Protein AF-A0A8T4XC28-F1 (afdb_monomer)

Foldseek 3Di:
DDFDKDKDKDAAQAWDKDKAFQKDWPDKPDDFPDWDDDPTTIIGTHGGGIIITIITHDDDPDPDPPPDPDCVVVVVVVVVVVVVVVVVVVVVVVVVVVVVLVPDDPVLNVLLVVCVVVVFKDWLVVVCVVCVVADPVRSVVSLVVCVVVVQWDWDDDPPTIMIGGD

Structure (mmCIF, N/CA/C/O backbone):
data_AF-A0A8T4XC28-F1
#
_entry.id   AF-A0A8T4XC28-F1
#
loop_
_atom_site.group_PDB
_atom_site.id
_atom_site.type_symbol
_atom_site.label_atom_id
_atom_site.label_alt_id
_atom_site.label_comp_id
_atom_site.label_asym_id
_atom_site.label_entity_id
_atom_site.label_seq_id
_atom_site.pdbx_PDB_ins_code
_atom_site.Cartn_x
_atom_site.Cartn_y
_atom_site.Cartn_z
_atom_site.occupancy
_atom_site.B_iso_or_equiv
_atom_site.auth_seq_id
_atom_site.auth_comp_id
_atom_site.auth_asym_id
_atom_site.auth_atom_id
_atom_site.pdbx_PDB_model_num
ATOM 1 N N . MET A 1 1 ? 14.920 -6.655 -35.590 1.00 46.44 1 MET A N 1
ATOM 2 C CA . MET A 1 1 ? 15.403 -5.465 -36.316 1.00 46.44 1 MET A CA 1
ATOM 3 C C . MET A 1 1 ? 15.314 -5.832 -37.778 1.00 46.44 1 MET A C 1
ATOM 5 O O . MET A 1 1 ? 15.991 -6.765 -38.184 1.00 46.44 1 MET A O 1
ATOM 9 N N . GLU A 1 2 ? 14.379 -5.238 -38.510 1.00 46.69 2 GLU A N 1
ATOM 10 C CA . GLU A 1 2 ? 14.258 -5.464 -39.950 1.00 46.69 2 GLU A CA 1
ATOM 11 C C . GLU A 1 2 ? 15.352 -4.634 -40.624 1.00 46.69 2 GLU A C 1
ATOM 13 O O . GLU A 1 2 ? 15.323 -3.405 -40.579 1.00 46.69 2 GLU A O 1
ATOM 18 N N . TYR A 1 3 ? 16.376 -5.295 -41.157 1.00 59.19 3 TYR A N 1
ATOM 19 C CA . TYR A 1 3 ? 17.360 -4.633 -42.005 1.00 59.19 3 TYR A CA 1
ATOM 20 C C . TYR A 1 3 ? 16.671 -4.352 -43.341 1.00 59.19 3 TYR A C 1
ATOM 22 O O . TYR A 1 3 ? 16.280 -5.286 -44.039 1.00 59.19 3 TYR A O 1
ATOM 30 N N . GLY A 1 4 ? 16.466 -3.078 -43.678 1.00 75.88 4 GLY A N 1
ATOM 31 C CA . GLY A 1 4 ? 15.948 -2.707 -44.991 1.00 75.88 4 GLY A CA 1
ATOM 32 C C . GLY A 1 4 ? 16.978 -3.073 -46.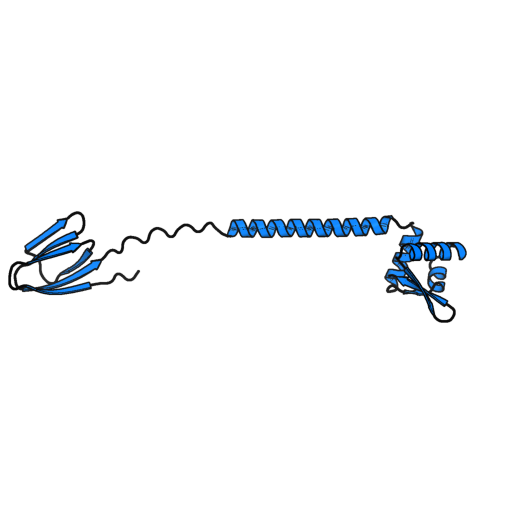057 1.00 75.88 4 GLY A C 1
ATOM 33 O O . GLY A 1 4 ? 18.031 -2.439 -46.127 1.00 75.88 4 GLY A O 1
ATOM 34 N N . LEU A 1 5 ? 16.697 -4.113 -46.842 1.00 87.06 5 LEU A N 1
ATOM 35 C CA . LEU A 1 5 ? 17.469 -4.461 -48.031 1.00 87.06 5 LEU A CA 1
ATOM 36 C C . LEU A 1 5 ? 17.073 -3.498 -49.152 1.00 87.06 5 LEU A C 1
ATOM 38 O O . LEU A 1 5 ? 15.907 -3.452 -49.543 1.00 87.06 5 LEU A O 1
ATOM 42 N N . TRP A 1 6 ? 18.036 -2.739 -49.664 1.00 89.06 6 TRP A N 1
ATOM 43 C CA . TRP A 1 6 ? 17.837 -1.824 -50.784 1.00 89.06 6 TRP A CA 1
ATOM 44 C C . TRP A 1 6 ? 18.517 -2.384 -52.023 1.00 89.06 6 TRP A C 1
ATOM 46 O O . TRP A 1 6 ? 19.625 -2.902 -51.926 1.00 89.06 6 TRP A O 1
ATOM 56 N N . THR A 1 7 ? 17.877 -2.251 -53.183 1.00 91.81 7 THR A N 1
ATOM 57 C CA . THR A 1 7 ? 18.434 -2.684 -54.470 1.00 91.81 7 THR A CA 1
ATOM 58 C C . THR A 1 7 ? 18.505 -1.497 -55.422 1.00 91.81 7 THR A C 1
ATOM 60 O O . THR A 1 7 ? 17.484 -0.905 -55.769 1.00 91.81 7 THR A O 1
ATOM 63 N N . LEU A 1 8 ? 19.716 -1.158 -55.858 1.00 90.38 8 LEU A N 1
ATOM 64 C CA . LEU A 1 8 ? 19.994 -0.149 -56.871 1.00 90.38 8 LEU A CA 1
ATOM 65 C C . LEU A 1 8 ? 20.103 -0.824 -58.239 1.00 90.38 8 LEU A C 1
ATOM 67 O O . LEU A 1 8 ? 20.969 -1.676 -58.432 1.00 90.38 8 LEU A O 1
ATOM 71 N N . LYS A 1 9 ? 19.248 -0.416 -59.181 1.00 93.75 9 LYS A N 1
ATOM 72 C CA . LYS A 1 9 ? 19.302 -0.823 -60.592 1.00 93.75 9 LYS A CA 1
ATOM 73 C C . LYS A 1 9 ? 19.687 0.376 -61.446 1.00 93.75 9 LYS A C 1
ATOM 75 O O . LYS A 1 9 ? 18.962 1.369 -61.444 1.00 93.75 9 LYS A O 1
ATOM 80 N N . VAL A 1 10 ? 20.823 0.307 -62.133 1.00 93.19 10 VAL A N 1
ATOM 81 C CA . VAL A 1 10 ? 21.349 1.428 -62.921 1.00 93.19 10 VAL A CA 1
ATOM 82 C C . VAL A 1 10 ? 22.018 0.948 -64.206 1.00 93.19 10 VAL A C 1
ATOM 84 O O . VAL A 1 10 ? 22.902 0.098 -64.173 1.00 93.19 10 VAL A O 1
ATOM 87 N N . SER A 1 11 ? 21.618 1.540 -65.330 1.00 93.62 11 SER A N 1
ATOM 88 C CA . SER A 1 11 ? 22.294 1.393 -66.621 1.00 93.62 11 SER A CA 1
ATOM 89 C C . SER A 1 11 ? 23.362 2.474 -66.751 1.00 93.62 11 SER A C 1
ATOM 91 O O . SER A 1 11 ? 23.038 3.660 -66.856 1.00 93.62 11 SER A O 1
ATOM 93 N N . THR A 1 12 ? 24.633 2.088 -66.770 1.00 90.50 12 THR A N 1
ATOM 94 C CA . THR A 1 12 ? 25.764 3.009 -66.923 1.00 90.50 12 THR A CA 1
ATOM 95 C C . THR A 1 12 ? 26.264 2.979 -68.377 1.00 90.50 12 THR A C 1
ATOM 97 O O . THR A 1 12 ? 26.689 1.932 -68.854 1.00 90.50 12 THR A O 1
ATOM 100 N N . PRO A 1 13 ? 26.235 4.091 -69.136 1.00 91.50 13 PRO A N 1
ATOM 101 C CA . PRO A 1 13 ? 26.766 4.122 -70.507 1.00 91.50 13 PRO A CA 1
ATOM 102 C C . PRO A 1 13 ? 28.281 4.401 -70.575 1.00 91.50 13 PRO A C 1
ATOM 104 O O . PRO A 1 13 ? 28.893 4.249 -71.630 1.00 91.50 13 PRO A O 1
ATOM 107 N N . PHE A 1 14 ? 28.895 4.812 -69.462 1.00 92.62 14 PHE A N 1
ATOM 108 C CA . PHE A 1 14 ? 30.327 5.097 -69.299 1.00 92.62 14 PHE A CA 1
ATOM 109 C C . PHE A 1 14 ? 30.794 4.652 -67.900 1.00 92.62 14 PHE A C 1
ATOM 111 O O . PHE A 1 14 ? 29.968 4.326 -67.040 1.00 92.62 14 PHE A O 1
ATOM 118 N N . ASN A 1 15 ? 32.110 4.654 -67.656 1.00 92.75 15 ASN A N 1
ATOM 119 C CA . ASN A 1 15 ? 32.666 4.296 -66.349 1.00 92.75 15 ASN A CA 1
ATOM 120 C C . ASN A 1 15 ? 32.100 5.205 -65.249 1.00 92.75 15 ASN A C 1
ATOM 122 O O . ASN A 1 15 ? 32.272 6.421 -65.293 1.00 92.75 15 ASN A O 1
ATOM 126 N N . THR A 1 16 ? 31.424 4.616 -64.269 1.00 90.50 16 THR A N 1
ATOM 127 C CA . THR A 1 16 ? 30.667 5.335 -63.242 1.00 90.50 16 THR A CA 1
ATOM 128 C C . THR A 1 16 ? 31.146 4.924 -61.861 1.00 90.50 16 THR A C 1
ATOM 130 O O . THR A 1 16 ? 31.258 3.738 -61.568 1.00 90.50 16 THR A O 1
ATOM 133 N N . THR A 1 17 ? 31.391 5.899 -60.992 1.00 90.88 17 THR A N 1
ATOM 134 C CA . THR A 1 17 ? 31.757 5.647 -59.597 1.00 90.88 17 THR A CA 1
ATOM 135 C C . THR A 1 17 ? 30.522 5.753 -58.710 1.00 90.88 17 THR A C 1
ATOM 137 O O . THR A 1 17 ? 29.846 6.781 -58.702 1.00 90.88 17 THR A O 1
ATOM 140 N N . ILE A 1 18 ? 30.230 4.697 -57.952 1.00 90.25 18 ILE A N 1
ATOM 141 C CA . ILE A 1 18 ? 29.169 4.667 -56.941 1.00 90.25 18 ILE A CA 1
ATOM 142 C C . ILE A 1 18 ? 29.802 4.719 -55.555 1.00 90.25 18 ILE A C 1
ATOM 144 O O . ILE A 1 18 ? 30.720 3.959 -55.262 1.00 90.25 18 ILE A O 1
ATOM 148 N N . ILE A 1 19 ? 29.280 5.592 -54.693 1.00 90.00 19 ILE A N 1
ATOM 149 C CA . ILE A 1 19 ? 29.732 5.753 -53.308 1.00 90.00 19 ILE A CA 1
ATOM 150 C C . ILE A 1 19 ? 28.566 5.423 -52.375 1.00 90.00 19 ILE A C 1
ATOM 152 O O . ILE A 1 19 ? 27.513 6.057 -52.445 1.00 90.00 19 ILE A O 1
ATOM 156 N N . LEU A 1 20 ? 28.755 4.437 -51.500 1.00 87.94 20 LEU A N 1
ATOM 157 C CA . LEU A 1 20 ? 27.762 3.990 -50.524 1.00 87.94 20 LEU A CA 1
ATOM 158 C C . LEU A 1 20 ? 28.272 4.250 -49.099 1.00 87.94 20 LEU A C 1
ATOM 160 O O . LEU A 1 20 ? 29.182 3.564 -48.641 1.00 87.94 20 LEU A O 1
ATOM 164 N N . SER A 1 21 ? 27.690 5.214 -48.382 1.00 87.62 21 SER A N 1
ATOM 165 C CA . SER A 1 21 ? 28.099 5.560 -47.007 1.00 87.62 21 SER A CA 1
ATOM 166 C C . SER A 1 21 ? 27.413 4.679 -45.959 1.00 87.62 21 SER A C 1
ATOM 168 O O . SER A 1 21 ? 26.195 4.528 -46.010 1.00 87.62 21 SER A O 1
ATOM 170 N N . ASN A 1 22 ? 28.154 4.142 -44.981 1.00 84.00 22 ASN A N 1
ATOM 171 C CA . ASN A 1 22 ? 27.625 3.271 -43.909 1.00 84.00 22 ASN A CA 1
ATOM 172 C C . ASN A 1 22 ? 26.743 2.108 -44.414 1.00 84.00 22 ASN A C 1
ATOM 174 O O . ASN A 1 22 ? 25.728 1.762 -43.799 1.00 84.00 22 ASN A O 1
ATOM 178 N N . ALA A 1 23 ? 27.104 1.537 -45.564 1.00 83.44 23 ALA A N 1
ATOM 179 C CA . ALA A 1 23 ? 26.367 0.449 -46.186 1.00 83.44 23 ALA A CA 1
ATOM 180 C C . ALA A 1 23 ? 27.246 -0.786 -46.376 1.00 83.44 23 ALA A C 1
ATOM 182 O O . ALA A 1 23 ? 28.425 -0.683 -46.714 1.00 83.44 23 ALA A O 1
ATOM 183 N N . THR A 1 24 ? 26.634 -1.955 -46.235 1.00 86.31 24 THR A N 1
ATOM 184 C CA . THR A 1 24 ? 27.245 -3.254 -46.516 1.00 86.31 24 THR A CA 1
ATOM 185 C C . THR A 1 24 ? 26.653 -3.803 -47.805 1.00 86.31 24 THR A C 1
ATOM 187 O O . THR A 1 24 ? 25.431 -3.864 -47.952 1.00 86.31 24 THR A O 1
ATOM 190 N N . ILE A 1 25 ? 27.503 -4.206 -48.750 1.00 88.19 25 ILE A N 1
ATOM 191 C CA . ILE A 1 25 ? 27.055 -4.837 -49.997 1.00 88.19 25 ILE A CA 1
ATOM 192 C C . ILE A 1 25 ? 26.659 -6.283 -49.697 1.00 88.19 25 ILE A C 1
ATOM 194 O O . ILE A 1 25 ? 27.450 -7.049 -49.153 1.00 88.19 25 ILE A O 1
ATOM 198 N N . ILE A 1 26 ? 25.436 -6.644 -50.074 1.00 89.88 26 ILE A N 1
ATOM 199 C CA . ILE A 1 26 ? 24.871 -7.988 -49.911 1.00 89.88 26 ILE A CA 1
ATOM 200 C C . ILE A 1 26 ? 24.930 -8.750 -51.238 1.00 89.88 26 ILE A C 1
ATOM 202 O O . ILE A 1 26 ? 25.206 -9.947 -51.252 1.00 89.88 26 ILE A O 1
ATOM 206 N N . TYR A 1 27 ? 24.694 -8.063 -52.358 1.00 90.88 27 TYR A N 1
ATOM 207 C CA . TYR A 1 27 ? 24.721 -8.657 -53.692 1.00 90.88 27 TYR A CA 1
ATOM 208 C C . TYR A 1 27 ? 25.180 -7.644 -54.737 1.00 90.88 27 TYR A C 1
ATOM 210 O O . TYR A 1 27 ? 24.816 -6.471 -54.676 1.00 90.88 27 TYR A O 1
ATOM 218 N N . ILE A 1 28 ? 25.937 -8.119 -55.721 1.00 92.56 28 ILE A N 1
ATOM 219 C CA . ILE A 1 28 ? 26.235 -7.387 -56.946 1.00 92.56 28 ILE A CA 1
ATOM 220 C C . ILE A 1 28 ? 26.182 -8.361 -58.120 1.00 92.56 28 ILE A C 1
ATOM 222 O O . ILE A 1 28 ? 26.725 -9.464 -58.040 1.00 92.56 28 ILE A O 1
ATOM 226 N N . ASN A 1 29 ? 25.499 -7.977 -59.193 1.00 93.62 29 ASN A N 1
ATOM 227 C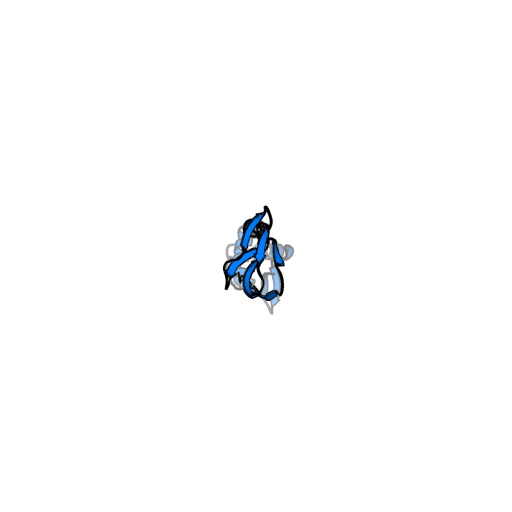 CA . ASN A 1 29 ? 25.310 -8.849 -60.351 1.00 93.62 29 ASN A CA 1
ATOM 228 C C . ASN A 1 29 ? 26.587 -9.065 -61.183 1.00 93.62 29 ASN A C 1
ATOM 230 O O . ASN A 1 29 ? 26.717 -10.095 -61.840 1.00 93.62 29 ASN A O 1
ATOM 234 N N . MET A 1 30 ? 27.524 -8.114 -61.160 1.00 89.25 30 MET A N 1
ATOM 235 C CA . MET A 1 30 ? 28.778 -8.150 -61.919 1.00 89.25 30 MET A CA 1
ATOM 236 C C . MET A 1 30 ? 29.968 -7.723 -61.049 1.00 89.25 30 MET A C 1
ATOM 238 O O . MET A 1 30 ? 29.813 -7.007 -60.064 1.00 89.25 30 MET A O 1
ATOM 242 N N . ALA A 1 31 ? 31.182 -8.152 -61.398 1.00 90.06 31 ALA A N 1
ATOM 243 C CA . ALA A 1 31 ? 32.385 -7.720 -60.686 1.00 90.06 31 ALA A CA 1
ATOM 244 C C . ALA A 1 31 ? 32.781 -6.295 -61.125 1.00 90.06 31 ALA A C 1
ATOM 246 O O . ALA A 1 31 ? 32.957 -6.085 -62.323 1.00 90.06 31 ALA A O 1
ATOM 247 N N . PRO A 1 32 ? 32.930 -5.321 -60.210 1.00 91.25 32 PRO A N 1
ATOM 248 C CA . PRO A 1 32 ? 33.356 -3.961 -60.543 1.00 91.25 32 PRO A CA 1
ATOM 249 C C . PRO A 1 32 ? 34.847 -3.912 -60.905 1.00 91.25 32 PRO A C 1
ATOM 251 O O . PRO A 1 32 ? 35.614 -4.813 -60.569 1.00 91.25 32 PRO A O 1
ATOM 254 N N . GLU A 1 33 ? 35.277 -2.829 -61.555 1.00 88.94 33 GLU A N 1
ATOM 255 C CA . GLU A 1 33 ? 36.675 -2.642 -61.964 1.00 88.94 33 GLU A CA 1
ATOM 256 C C . GLU A 1 33 ? 37.593 -2.469 -60.746 1.00 88.94 33 GLU A C 1
ATOM 258 O O . GLU A 1 33 ? 38.698 -3.012 -60.694 1.00 88.94 33 GLU A O 1
ATOM 263 N N . LYS A 1 34 ? 37.135 -1.703 -59.748 1.00 87.88 34 LYS A N 1
ATOM 264 C CA . LYS A 1 34 ? 37.836 -1.488 -58.476 1.00 87.88 34 LYS A CA 1
ATOM 265 C C . LYS A 1 34 ? 36.832 -1.339 -57.343 1.00 87.88 34 LYS A C 1
ATOM 267 O O . LYS A 1 34 ? 35.803 -0.686 -57.506 1.00 87.88 34 LYS A O 1
ATOM 272 N N . ILE A 1 35 ? 37.186 -1.904 -56.192 1.00 88.19 35 ILE A N 1
ATOM 273 C CA . ILE A 1 35 ? 36.475 -1.736 -54.923 1.00 88.19 35 ILE A CA 1
ATOM 274 C C . ILE A 1 35 ? 37.446 -1.085 -53.947 1.00 88.19 35 ILE A C 1
ATOM 276 O O . ILE A 1 35 ? 38.559 -1.582 -53.758 1.00 88.19 35 ILE A O 1
ATOM 280 N N . ARG A 1 36 ? 37.037 0.020 -53.326 1.00 86.19 36 ARG A N 1
ATOM 281 C CA . ARG A 1 36 ? 37.776 0.647 -52.227 1.00 86.19 36 ARG A CA 1
ATOM 282 C C . ARG A 1 36 ? 36.853 0.814 -51.030 1.00 86.19 36 ARG A C 1
ATOM 284 O O . ARG A 1 36 ? 35.753 1.334 -51.160 1.00 86.19 36 ARG A O 1
ATOM 291 N N . SER A 1 37 ? 37.313 0.365 -49.867 1.00 80.69 37 SER A N 1
ATOM 292 C CA . SER A 1 37 ? 36.644 0.621 -48.593 1.00 80.69 37 SER A CA 1
ATOM 293 C C . SER A 1 37 ? 37.339 1.811 -47.940 1.00 80.69 37 SER A C 1
ATOM 295 O O . SER A 1 37 ? 38.489 1.690 -47.522 1.00 80.69 37 SER A O 1
ATOM 297 N N . THR A 1 38 ? 36.669 2.958 -47.900 1.00 74.56 38 THR A N 1
ATOM 298 C CA . THR A 1 38 ? 37.134 4.162 -47.192 1.00 74.56 38 THR A CA 1
ATOM 299 C C . THR A 1 38 ? 36.470 4.196 -45.806 1.00 74.56 38 THR A C 1
ATOM 301 O O . THR A 1 38 ? 35.481 3.495 -45.599 1.00 74.56 38 THR A O 1
ATOM 304 N N . ASP A 1 39 ? 37.002 4.974 -44.854 1.00 65.38 39 ASP A N 1
ATOM 305 C CA . ASP A 1 39 ? 36.647 5.041 -43.411 1.00 65.38 39 ASP A CA 1
ATOM 306 C C . ASP A 1 39 ? 35.213 5.554 -43.092 1.00 65.38 39 ASP A C 1
ATOM 308 O O . ASP A 1 39 ? 34.968 6.282 -42.137 1.00 65.38 39 ASP A O 1
ATOM 312 N N . GLY A 1 40 ? 34.242 5.222 -43.940 1.00 68.31 40 GLY A N 1
ATOM 313 C CA . GLY A 1 40 ? 32.839 5.621 -43.838 1.00 68.31 40 GLY A CA 1
ATOM 314 C C . GLY A 1 40 ? 31.968 5.191 -45.026 1.00 68.31 40 GLY A C 1
ATOM 315 O O . GLY A 1 40 ? 30.790 5.550 -45.074 1.00 68.31 40 GLY A O 1
ATOM 316 N N . GLY A 1 41 ? 32.506 4.439 -45.997 1.00 78.69 41 GLY A N 1
ATOM 317 C CA . GLY A 1 41 ? 31.735 3.982 -47.151 1.00 78.69 41 GLY A CA 1
ATOM 318 C C . GLY A 1 41 ? 32.517 3.142 -48.159 1.00 78.69 41 GLY A C 1
ATOM 319 O O . GLY A 1 41 ? 33.748 3.100 -48.149 1.00 78.69 41 GLY A O 1
ATOM 320 N N . ILE A 1 42 ? 31.779 2.476 -49.044 1.00 86.88 42 ILE A N 1
ATOM 321 C CA . ILE A 1 42 ? 32.319 1.643 -50.119 1.00 86.88 42 ILE A CA 1
ATOM 322 C C . ILE A 1 42 ? 32.235 2.419 -51.435 1.00 86.88 42 ILE A C 1
ATOM 324 O O . ILE A 1 42 ? 31.165 2.894 -51.817 1.00 86.88 42 ILE A O 1
ATOM 328 N N . GLU A 1 43 ? 33.365 2.531 -52.125 1.00 89.81 43 GLU A N 1
ATOM 329 C CA . GLU A 1 43 ? 33.494 3.129 -53.451 1.00 89.81 43 GLU A CA 1
ATOM 330 C C . GLU A 1 43 ? 33.646 2.018 -54.499 1.00 89.81 43 GLU A C 1
ATOM 332 O O . GLU A 1 43 ? 34.539 1.165 -54.409 1.00 89.81 43 GLU A O 1
ATOM 337 N N . LEU A 1 44 ? 32.755 2.024 -55.490 1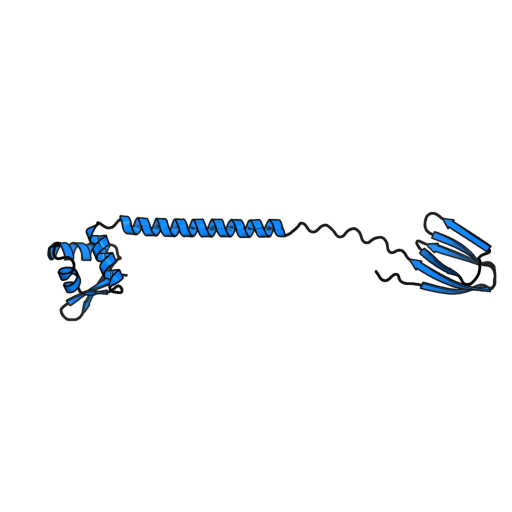.00 90.06 44 LEU A N 1
ATOM 338 C CA . LEU A 1 44 ? 32.681 1.046 -56.570 1.00 90.06 44 LEU A CA 1
ATOM 339 C C . LEU A 1 44 ? 32.884 1.744 -57.909 1.00 90.06 44 LEU A C 1
ATOM 341 O O . LEU A 1 44 ? 32.075 2.585 -58.297 1.00 90.06 44 LEU A O 1
ATOM 345 N N . ASN A 1 45 ? 33.915 1.344 -58.647 1.00 92.31 45 ASN A N 1
ATOM 346 C CA . ASN A 1 45 ? 34.095 1.775 -60.029 1.00 92.31 45 ASN A CA 1
ATOM 347 C C . ASN A 1 45 ? 33.451 0.762 -60.970 1.00 92.31 45 ASN A C 1
ATOM 349 O O . ASN A 1 45 ? 33.906 -0.378 -61.086 1.00 92.31 45 ASN A O 1
ATOM 353 N N . LEU A 1 46 ? 32.383 1.190 -61.626 1.00 92.62 46 LEU A N 1
ATOM 354 C CA . LEU A 1 46 ? 31.587 0.403 -62.551 1.00 92.62 46 LEU A CA 1
ATOM 355 C C . LEU A 1 46 ? 31.988 0.728 -63.987 1.00 92.62 46 LEU A C 1
ATOM 357 O O . LEU A 1 46 ? 32.185 1.893 -64.323 1.00 92.62 46 LEU A O 1
ATOM 361 N N . TYR A 1 47 ? 32.061 -0.283 -64.844 1.00 92.94 47 TYR A N 1
ATOM 362 C CA . TYR A 1 47 ? 32.174 -0.106 -66.294 1.00 92.94 47 TYR A CA 1
ATOM 363 C C . TYR A 1 47 ? 30.774 -0.022 -66.934 1.00 92.94 47 TYR A C 1
ATOM 365 O O . TYR A 1 47 ? 29.774 -0.217 -66.233 1.00 92.94 47 TYR A O 1
ATOM 373 N N . PRO A 1 48 ? 30.659 0.291 -68.237 1.00 95.12 48 PRO A N 1
ATOM 374 C CA . PRO A 1 48 ? 29.365 0.444 -68.885 1.00 95.12 48 PRO A CA 1
ATOM 375 C C . PRO A 1 48 ? 28.567 -0.864 -68.891 1.00 95.12 48 PRO A C 1
ATOM 377 O O . PRO A 1 48 ? 29.075 -1.891 -69.342 1.00 95.12 48 PRO A O 1
ATOM 380 N N . GLY A 1 49 ? 27.328 -0.836 -68.409 1.00 92.94 49 GLY A N 1
ATOM 381 C CA . GLY A 1 49 ? 26.458 -2.007 -68.364 1.00 92.94 49 GLY A CA 1
ATOM 382 C C . GLY A 1 49 ? 25.235 -1.828 -67.470 1.00 92.94 49 GLY A C 1
ATOM 383 O O . GLY A 1 49 ? 24.991 -0.756 -66.921 1.00 92.94 49 GLY A O 1
ATOM 384 N N . GLU A 1 50 ? 24.474 -2.908 -67.317 1.00 94.88 50 GLU A N 1
ATOM 385 C CA . GLU A 1 50 ? 23.293 -2.971 -66.452 1.00 94.88 50 GLU A CA 1
ATOM 386 C C . GLU A 1 50 ? 23.684 -3.493 -65.071 1.00 94.88 50 GLU A C 1
ATOM 388 O O . GLU A 1 50 ? 23.988 -4.675 -64.906 1.00 94.88 50 GLU A O 1
ATOM 393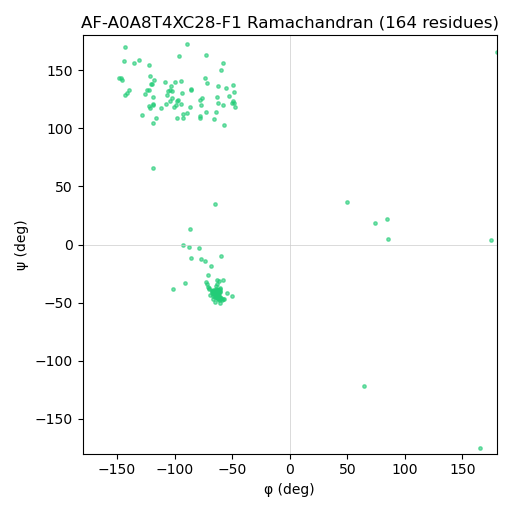 N N . TRP A 1 51 ? 23.678 -2.625 -64.067 1.00 94.19 51 TRP A N 1
ATOM 394 C CA . TRP A 1 51 ? 24.109 -2.956 -62.714 1.00 94.19 51 TRP A CA 1
ATOM 395 C C . TRP A 1 51 ? 22.928 -3.154 -61.778 1.00 94.19 51 TRP A C 1
ATOM 397 O O . TRP A 1 51 ? 22.002 -2.346 -61.741 1.00 94.19 51 TRP A O 1
ATOM 407 N N . GLU A 1 52 ? 23.010 -4.205 -60.967 1.00 94.56 52 GLU A N 1
ATOM 408 C CA . GLU A 1 52 ? 22.094 -4.483 -59.866 1.00 94.56 52 GLU A CA 1
ATOM 409 C C . GLU A 1 52 ? 22.912 -4.720 -58.596 1.00 94.56 52 GLU A C 1
ATOM 411 O O . GLU A 1 52 ? 23.640 -5.708 -58.479 1.00 94.56 52 GLU A O 1
ATOM 416 N N . ILE A 1 53 ? 22.812 -3.786 -57.650 1.00 92.81 53 ILE A N 1
ATOM 417 C CA . ILE A 1 53 ? 23.562 -3.792 -56.391 1.00 92.81 53 ILE A CA 1
ATOM 418 C C . ILE A 1 53 ? 22.558 -3.794 -55.247 1.00 92.81 53 ILE A C 1
ATOM 420 O O . ILE A 1 53 ? 21.808 -2.834 -55.088 1.00 92.81 53 ILE A O 1
ATOM 424 N N . SER A 1 54 ? 22.554 -4.846 -54.429 1.00 91.69 54 SER A N 1
ATOM 425 C CA . SER A 1 54 ? 21.774 -4.871 -53.191 1.00 91.69 54 SER A CA 1
ATOM 426 C C . SER A 1 54 ? 22.658 -4.623 -51.978 1.00 91.69 54 SER A C 1
ATOM 428 O O . SER A 1 54 ? 23.714 -5.241 -51.832 1.00 91.69 54 SER A O 1
ATOM 430 N N . TYR A 1 55 ? 22.226 -3.726 -51.099 1.00 89.75 55 TYR A N 1
ATOM 431 C CA . TYR A 1 55 ? 22.988 -3.273 -49.943 1.00 89.75 55 TYR A CA 1
ATOM 432 C C . TYR A 1 55 ? 22.076 -3.023 -48.733 1.00 89.75 55 TYR A C 1
ATOM 434 O O . TYR A 1 55 ? 20.871 -2.804 -48.873 1.00 89.75 55 TYR A O 1
ATOM 442 N N . SER A 1 56 ? 22.650 -3.056 -47.530 1.00 89.06 56 SER A N 1
ATOM 443 C CA . SER A 1 56 ? 21.963 -2.719 -46.277 1.00 89.06 56 SER A CA 1
ATOM 444 C C . SER A 1 56 ? 22.652 -1.558 -45.580 1.00 89.06 56 SER A C 1
ATOM 446 O O . SER A 1 56 ? 23.877 -1.547 -45.485 1.00 89.06 56 SER A O 1
ATOM 448 N N . TYR A 1 57 ? 21.874 -0.620 -45.043 1.00 84.75 57 TYR A N 1
ATOM 449 C CA . TYR A 1 57 ? 22.395 0.408 -44.144 1.00 84.75 57 TYR A CA 1
ATOM 450 C C . TYR A 1 57 ? 22.429 -0.102 -42.707 1.00 84.75 57 TYR A C 1
ATOM 452 O O . TYR A 1 57 ? 21.428 -0.618 -42.199 1.00 84.75 57 TYR A O 1
ATOM 460 N N . GLU A 1 58 ? 23.552 0.105 -42.029 1.00 70.00 58 GLU A N 1
ATOM 461 C CA . GLU A 1 58 ? 23.601 -0.038 -40.580 1.00 70.00 58 GLU A CA 1
ATOM 462 C C . GLU A 1 58 ? 22.982 1.214 -39.953 1.00 70.00 58 GLU A C 1
ATOM 464 O O . GLU A 1 58 ? 23.517 2.320 -40.049 1.00 70.00 58 GLU A O 1
ATOM 469 N N . ALA A 1 59 ? 21.808 1.067 -39.330 1.00 65.38 59 ALA A N 1
ATOM 470 C CA . ALA A 1 59 ? 21.266 2.139 -38.508 1.00 65.38 59 ALA A CA 1
ATOM 471 C C . ALA A 1 59 ? 22.241 2.390 -37.345 1.00 65.38 59 ALA A C 1
ATOM 473 O O . ALA A 1 59 ? 22.694 1.415 -36.734 1.00 65.38 59 ALA A O 1
ATOM 474 N N . PRO A 1 60 ? 22.549 3.657 -36.998 1.00 66.88 60 PRO A N 1
ATOM 475 C CA . PRO A 1 60 ? 23.374 3.939 -35.834 1.00 66.88 60 PRO A CA 1
ATOM 476 C C . PRO A 1 60 ? 22.755 3.225 -34.636 1.00 66.88 60 PRO A C 1
ATOM 478 O O . PRO A 1 60 ? 21.545 3.338 -34.404 1.00 66.88 60 PRO A O 1
ATOM 481 N N . ALA A 1 61 ? 23.572 2.437 -33.929 1.00 66.75 61 ALA A N 1
ATOM 482 C CA . ALA A 1 61 ? 23.122 1.640 -32.800 1.00 66.75 61 ALA A CA 1
ATOM 483 C C . ALA A 1 61 ? 22.276 2.530 -31.889 1.00 66.75 61 ALA A C 1
ATOM 485 O O . ALA A 1 61 ? 22.755 3.556 -31.399 1.00 66.75 61 ALA A O 1
ATOM 486 N N . LYS A 1 62 ? 20.994 2.173 -31.721 1.00 69.38 62 LYS A N 1
ATOM 487 C CA . LYS A 1 62 ? 20.092 2.906 -30.835 1.00 69.38 62 LYS A CA 1
ATOM 488 C C . LYS A 1 62 ? 20.832 3.045 -29.503 1.00 69.38 62 LYS A C 1
ATOM 490 O O . LYS A 1 62 ? 21.227 2.002 -28.971 1.00 69.38 62 LYS A O 1
ATOM 495 N N . PRO A 1 63 ? 21.072 4.273 -28.997 1.00 74.75 63 PRO A N 1
ATOM 496 C CA . PRO A 1 63 ? 21.798 4.442 -27.751 1.00 74.75 63 PRO A CA 1
ATOM 497 C C . PRO A 1 63 ? 21.167 3.519 -26.710 1.00 74.75 63 PRO A C 1
ATOM 499 O O . PRO A 1 63 ? 19.930 3.397 -26.710 1.00 74.75 63 PRO A O 1
ATOM 502 N N . PRO A 1 64 ? 21.983 2.814 -25.899 1.00 70.75 64 PRO A N 1
ATOM 503 C CA . PRO A 1 64 ? 21.466 1.879 -24.914 1.00 70.75 64 PRO A CA 1
ATOM 504 C C . PRO A 1 64 ? 20.373 2.608 -24.152 1.00 70.75 64 PRO A C 1
ATOM 506 O O . PRO A 1 64 ? 20.596 3.719 -23.664 1.00 70.75 64 PRO A O 1
ATOM 509 N N . ALA A 1 65 ? 19.163 2.039 -24.183 1.00 73.00 65 ALA A N 1
ATOM 510 C CA . ALA A 1 65 ? 18.001 2.689 -23.603 1.00 73.00 65 ALA A CA 1
ATOM 511 C C . ALA A 1 65 ? 18.390 3.160 -22.195 1.00 73.00 65 ALA A C 1
ATOM 513 O O . ALA A 1 65 ? 19.004 2.369 -21.467 1.00 73.00 65 ALA A O 1
ATOM 514 N N . PRO A 1 66 ? 18.112 4.427 -21.826 1.00 71.94 66 PRO A N 1
ATOM 515 C CA . PRO A 1 66 ? 18.469 4.924 -20.508 1.00 71.94 66 PRO A CA 1
ATOM 516 C C . PRO A 1 66 ? 17.975 3.914 -19.478 1.00 71.94 66 PRO A C 1
ATOM 518 O O . PRO A 1 66 ? 16.799 3.535 -19.504 1.00 71.94 66 PRO A O 1
ATOM 521 N N . HIS A 1 67 ? 18.894 3.421 -18.642 1.00 61.78 67 HIS A N 1
ATOM 522 C CA . HIS A 1 67 ? 18.561 2.514 -17.553 1.00 61.78 67 HIS A CA 1
ATOM 523 C C . HIS A 1 67 ? 17.531 3.235 -16.689 1.00 61.78 67 HIS A C 1
ATOM 525 O O . HIS A 1 67 ? 17.864 4.163 -15.954 1.00 61.78 67 HIS A O 1
ATOM 531 N N . LYS A 1 68 ? 16.258 2.857 -16.832 1.00 68.75 68 LYS A N 1
ATOM 532 C CA . LYS A 1 68 ? 15.21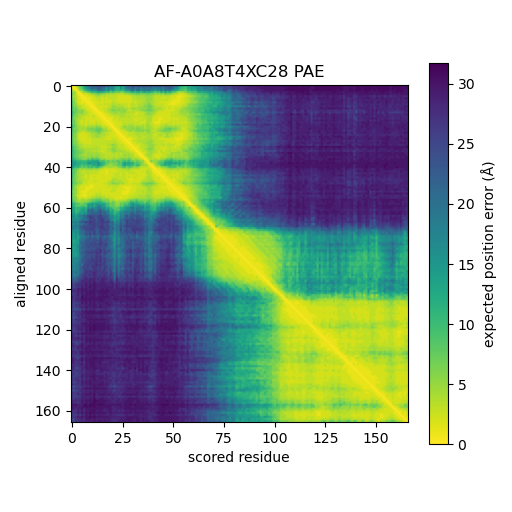2 3.351 -15.947 1.00 68.75 68 LYS A CA 1
ATOM 533 C C . LYS A 1 68 ? 15.577 2.855 -14.546 1.00 68.75 68 LYS A C 1
ATOM 535 O O . LYS A 1 68 ? 15.751 1.643 -14.390 1.00 68.75 68 LYS A O 1
ATOM 540 N N . PRO A 1 69 ? 15.760 3.748 -13.557 1.00 66.00 69 PRO A N 1
ATOM 541 C CA . PRO A 1 69 ? 16.025 3.317 -12.193 1.00 66.00 69 PRO A CA 1
ATOM 542 C C . PRO A 1 69 ? 14.897 2.379 -11.758 1.00 66.00 69 PRO A C 1
ATOM 544 O O . PRO A 1 69 ? 13.732 2.630 -12.053 1.00 66.00 69 PRO A O 1
ATOM 547 N N . SER A 1 70 ? 15.243 1.253 -11.133 1.00 70.50 70 SER A N 1
ATOM 548 C CA . SER A 1 70 ? 14.258 0.226 -10.803 1.00 70.50 70 SER A CA 1
ATOM 549 C C . SER A 1 70 ? 13.241 0.766 -9.792 1.00 70.50 70 SER A C 1
ATOM 551 O O . SER A 1 70 ? 13.576 0.977 -8.622 1.00 70.50 70 SER A O 1
ATOM 553 N N . ASP A 1 71 ? 11.986 0.896 -10.214 1.00 71.25 71 ASP A N 1
ATOM 554 C CA . ASP A 1 71 ? 10.846 1.319 -9.382 1.00 71.25 71 ASP A CA 1
ATOM 555 C C . ASP A 1 71 ? 10.585 0.384 -8.177 1.00 71.25 71 ASP A C 1
ATOM 557 O O . ASP A 1 71 ? 9.825 0.706 -7.263 1.00 71.25 71 ASP A O 1
ATOM 561 N N . GLN A 1 72 ? 11.255 -0.774 -8.138 1.00 77.12 72 GLN A N 1
ATOM 562 C CA . GLN A 1 72 ? 11.174 -1.768 -7.067 1.00 77.12 72 GLN A CA 1
ATOM 563 C C . GLN A 1 72 ? 11.616 -1.214 -5.705 1.00 77.12 72 GLN A C 1
ATOM 565 O O . GLN A 1 72 ? 10.958 -1.475 -4.700 1.00 77.12 72 GLN A O 1
ATOM 570 N N . LEU A 1 73 ? 12.685 -0.411 -5.656 1.00 77.25 73 LEU A N 1
ATOM 571 C CA . LEU A 1 73 ? 13.172 0.179 -4.400 1.00 77.25 73 LEU A CA 1
ATOM 572 C C . LEU A 1 73 ? 12.147 1.144 -3.790 1.00 77.25 73 LEU A C 1
ATOM 574 O O . LEU A 1 73 ? 11.923 1.137 -2.580 1.00 77.25 73 LEU A O 1
ATOM 578 N N . LEU A 1 74 ? 11.486 1.934 -4.637 1.00 80.94 74 LEU A N 1
ATOM 579 C CA . LEU A 1 74 ? 10.463 2.887 -4.217 1.00 80.94 74 LEU A CA 1
ATOM 580 C C . LEU A 1 74 ? 9.194 2.165 -3.734 1.00 80.94 74 LEU A C 1
ATOM 582 O O . LEU A 1 74 ? 8.617 2.545 -2.716 1.00 80.94 74 LEU A O 1
ATOM 586 N N . TYR A 1 75 ? 8.812 1.071 -4.399 1.00 86.81 75 TYR A N 1
ATOM 587 C CA . TYR A 1 75 ? 7.698 0.220 -3.978 1.00 86.81 75 TYR A CA 1
ATOM 588 C C . TYR A 1 75 ? 7.918 -0.385 -2.583 1.00 86.81 75 TYR A C 1
ATOM 590 O O . TYR A 1 75 ? 7.061 -0.243 -1.708 1.00 86.81 75 TYR A O 1
ATOM 598 N N . TYR A 1 76 ? 9.080 -1.002 -2.332 1.00 90.00 76 TYR A N 1
ATOM 599 C CA . TYR A 1 76 ? 9.378 -1.587 -1.019 1.00 90.00 76 TYR A CA 1
ATOM 600 C C . TYR A 1 76 ? 9.439 -0.534 0.096 1.00 90.00 76 TYR A C 1
ATOM 602 O O . TYR A 1 76 ? 8.970 -0.800 1.205 1.00 90.00 76 TYR A O 1
ATOM 610 N N . ALA A 1 77 ? 9.944 0.670 -0.194 1.00 89.88 77 ALA A N 1
ATOM 611 C CA . ALA A 1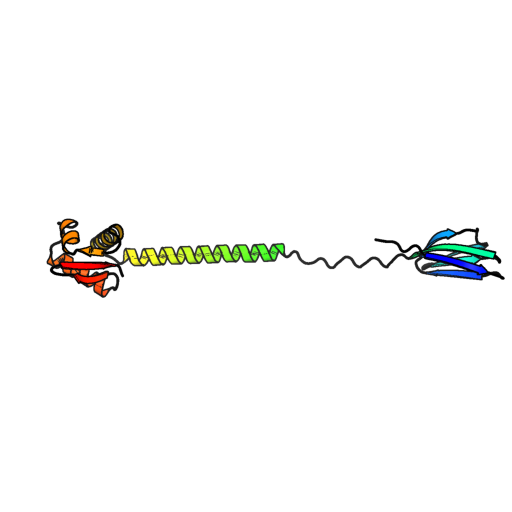 77 ? 9.963 1.771 0.768 1.00 89.88 77 ALA A CA 1
ATOM 612 C C . ALA A 1 77 ? 8.545 2.206 1.187 1.00 89.88 77 ALA A C 1
ATOM 614 O O . ALA A 1 77 ? 8.278 2.370 2.379 1.00 89.88 77 ALA A O 1
ATOM 615 N N . ILE A 1 78 ? 7.617 2.332 0.229 1.00 91.56 78 ILE A N 1
ATOM 616 C CA . ILE A 1 78 ? 6.219 2.710 0.500 1.00 91.56 78 ILE A CA 1
ATOM 617 C C . ILE A 1 78 ? 5.505 1.613 1.297 1.00 91.56 78 ILE A C 1
ATOM 619 O O . ILE A 1 78 ? 4.866 1.903 2.310 1.00 91.56 78 ILE A O 1
ATOM 623 N N . VAL A 1 79 ? 5.648 0.347 0.889 1.00 93.56 79 VAL A N 1
ATOM 624 C CA . VAL A 1 79 ? 5.025 -0.790 1.588 1.00 93.56 79 VAL A CA 1
ATOM 625 C C . VAL A 1 79 ? 5.541 -0.896 3.027 1.00 93.56 79 VAL A C 1
ATOM 627 O O . VAL A 1 79 ? 4.742 -1.044 3.955 1.00 93.56 79 VAL A O 1
ATOM 630 N N . GLY A 1 80 ? 6.853 -0.750 3.238 1.00 93.00 80 GLY A N 1
ATOM 631 C CA . GLY A 1 80 ? 7.457 -0.745 4.572 1.00 93.00 80 GLY A CA 1
ATOM 632 C C . GLY A 1 80 ? 6.915 0.378 5.463 1.00 93.00 80 GLY A C 1
ATOM 633 O O . GLY A 1 80 ? 6.507 0.123 6.598 1.00 93.00 80 GLY A O 1
ATOM 634 N N . ALA A 1 81 ? 6.827 1.604 4.938 1.00 93.12 81 ALA A N 1
ATOM 635 C CA . ALA A 1 81 ? 6.283 2.748 5.671 1.00 93.12 81 ALA A CA 1
ATOM 636 C C . ALA A 1 81 ? 4.805 2.548 6.059 1.00 93.12 81 ALA A C 1
ATOM 638 O O . ALA A 1 81 ? 4.419 2.837 7.194 1.00 93.12 81 ALA A O 1
ATOM 639 N N . CYS A 1 82 ? 3.981 1.995 5.163 1.00 93.50 82 CYS A N 1
ATOM 640 C CA . CYS A 1 82 ? 2.579 1.692 5.455 1.00 93.50 82 CYS A CA 1
ATOM 641 C C . CYS A 1 82 ? 2.428 0.668 6.588 1.00 93.50 82 CYS A C 1
ATOM 643 O O . CYS A 1 82 ? 1.609 0.874 7.485 1.00 93.50 82 CYS A O 1
ATOM 645 N N . ILE A 1 83 ? 3.233 -0.401 6.596 1.00 95.00 83 ILE A N 1
ATOM 646 C CA . ILE A 1 83 ? 3.190 -1.425 7.654 1.00 95.00 83 ILE A CA 1
ATOM 647 C C . ILE A 1 83 ? 3.548 -0.813 9.013 1.00 95.00 83 ILE A C 1
ATOM 649 O O . ILE A 1 83 ? 2.860 -1.074 10.006 1.00 95.00 83 ILE A O 1
ATOM 653 N N . ILE A 1 84 ? 4.576 0.038 9.065 1.00 95.00 84 ILE A N 1
ATOM 654 C CA . ILE A 1 84 ? 4.992 0.735 10.291 1.00 95.00 84 ILE A CA 1
ATOM 655 C C . ILE A 1 84 ? 3.882 1.675 10.781 1.00 95.00 84 ILE A C 1
ATOM 657 O O . ILE A 1 84 ? 3.514 1.644 11.954 1.00 95.00 84 ILE A O 1
ATOM 661 N N . CYS A 1 85 ? 3.270 2.459 9.892 1.00 95.25 85 CYS A N 1
ATOM 662 C CA . CYS A 1 85 ? 2.155 3.338 10.253 1.00 95.25 85 CYS A CA 1
ATOM 663 C C . CYS A 1 85 ? 0.947 2.563 10.802 1.00 95.25 85 CYS A C 1
ATOM 665 O O . CYS A 1 85 ? 0.389 2.942 11.834 1.00 95.25 85 CYS A O 1
ATOM 667 N N . VAL A 1 86 ? 0.555 1.459 10.158 1.00 95.06 86 VAL A N 1
ATOM 668 C CA . VAL A 1 86 ? -0.575 0.627 10.607 1.00 95.06 86 VAL A CA 1
ATOM 669 C C . VAL A 1 86 ? -0.282 -0.010 11.963 1.00 95.06 86 VAL A C 1
ATOM 671 O O . VAL A 1 86 ? -1.138 0.003 12.848 1.00 95.06 86 VAL A O 1
ATOM 674 N N . SER A 1 87 ? 0.931 -0.524 12.162 1.00 93.00 87 SER A N 1
ATOM 675 C CA . SER A 1 87 ? 1.329 -1.121 13.440 1.00 93.00 87 SER A CA 1
ATOM 676 C C . SER A 1 87 ? 1.400 -0.082 14.564 1.00 93.00 87 SER A C 1
ATOM 678 O O . SER A 1 87 ? 0.886 -0.345 15.652 1.00 93.00 87 SER A O 1
ATOM 680 N N . ILE A 1 88 ? 1.896 1.133 14.306 1.00 95.50 88 ILE A N 1
ATOM 681 C CA . ILE A 1 88 ? 1.852 2.245 15.271 1.00 95.50 88 ILE A CA 1
ATOM 682 C C . ILE A 1 88 ? 0.406 2.607 15.625 1.00 95.50 88 ILE A C 1
ATOM 684 O O . ILE A 1 88 ? 0.075 2.722 16.806 1.00 95.50 88 ILE A O 1
ATOM 688 N N . LEU A 1 89 ? -0.480 2.753 14.636 1.00 94.88 89 LEU A N 1
ATOM 689 C CA . LEU A 1 89 ? -1.893 3.061 14.876 1.00 94.88 89 LEU A CA 1
ATOM 690 C C . LEU A 1 89 ? -2.590 1.961 15.683 1.00 94.88 89 LEU A C 1
ATOM 692 O O . LEU A 1 89 ? -3.332 2.271 16.616 1.00 94.88 89 LEU A O 1
ATOM 696 N N . ALA A 1 90 ? -2.321 0.690 15.381 1.00 93.00 90 ALA A N 1
ATOM 697 C CA . ALA A 1 90 ? -2.859 -0.443 16.126 1.00 93.00 90 ALA A CA 1
ATOM 698 C C . ALA A 1 90 ? -2.376 -0.440 17.586 1.00 93.00 90 ALA A C 1
ATOM 700 O O . ALA A 1 90 ? -3.178 -0.604 18.509 1.00 93.00 90 ALA A O 1
ATOM 701 N N . VAL A 1 91 ? -1.087 -0.180 17.818 1.00 93.81 91 VAL A N 1
ATOM 702 C CA . VAL A 1 91 ? -0.516 -0.064 19.167 1.00 93.81 91 VAL A CA 1
ATOM 703 C C . VAL A 1 91 ? -1.131 1.120 19.918 1.00 93.81 91 VAL A C 1
ATOM 705 O O . VAL A 1 91 ? -1.578 0.954 21.054 1.00 93.81 91 VAL A O 1
ATOM 708 N N . LEU A 1 92 ? -1.239 2.294 19.290 1.00 92.25 92 LEU A N 1
ATOM 709 C CA . LEU A 1 92 ? -1.886 3.469 19.884 1.00 92.25 92 LEU A CA 1
ATOM 710 C C . LEU A 1 92 ? -3.358 3.205 20.217 1.00 92.25 92 LEU A C 1
ATOM 712 O O . LEU A 1 92 ? -3.829 3.608 21.283 1.00 92.25 92 LEU A O 1
ATOM 716 N N . TYR A 1 93 ? -4.076 2.499 19.344 1.00 92.06 93 TYR A N 1
ATOM 717 C CA . TYR A 1 93 ? -5.456 2.087 19.573 1.00 92.06 93 TYR A CA 1
ATOM 718 C C . TYR A 1 93 ? -5.572 1.145 20.782 1.00 92.06 93 TYR A C 1
ATOM 720 O O . TYR A 1 93 ? -6.394 1.380 21.671 1.00 92.06 93 TYR A O 1
ATOM 728 N N . ILE A 1 94 ? -4.704 0.132 20.885 1.00 86.56 94 ILE A N 1
ATOM 729 C CA . ILE A 1 94 ? -4.677 -0.805 22.020 1.00 86.56 94 ILE A CA 1
ATOM 730 C C . ILE A 1 94 ? -4.324 -0.083 23.327 1.00 86.56 94 ILE A C 1
ATOM 732 O O . ILE A 1 94 ? -4.982 -0.308 24.346 1.00 86.56 94 ILE A O 1
ATOM 736 N N . ILE A 1 95 ? -3.326 0.806 23.321 1.00 84.56 95 ILE A N 1
ATOM 737 C CA . ILE A 1 95 ? -2.917 1.565 24.513 1.00 84.56 95 ILE A CA 1
ATOM 738 C C . ILE A 1 95 ? -4.046 2.489 24.976 1.00 84.56 95 ILE A C 1
ATOM 740 O O . ILE A 1 95 ? -4.342 2.530 26.172 1.00 84.56 95 ILE A O 1
ATOM 744 N N . ARG A 1 96 ? -4.714 3.192 24.051 1.00 80.50 96 ARG A N 1
ATOM 745 C CA . ARG A 1 96 ? -5.885 4.020 24.375 1.00 80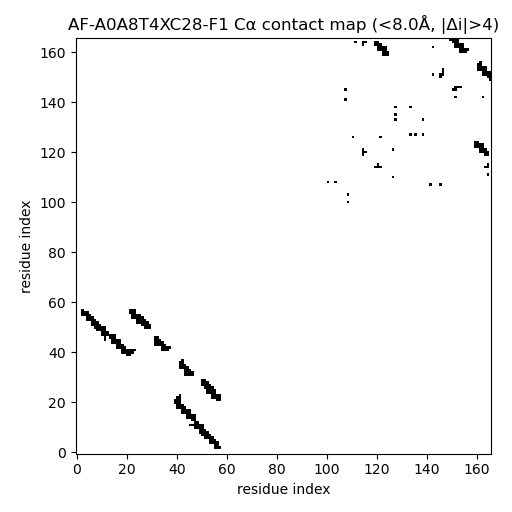.50 96 ARG A CA 1
ATOM 746 C C . ARG A 1 96 ? -6.988 3.185 25.013 1.00 80.50 96 ARG A C 1
ATOM 748 O O . ARG A 1 96 ? -7.457 3.535 26.091 1.00 80.50 96 ARG A O 1
ATOM 755 N N . ARG A 1 97 ? -7.322 2.036 24.419 1.00 75.56 97 ARG A N 1
ATOM 756 C CA . ARG A 1 97 ? -8.360 1.136 24.940 1.00 75.56 97 ARG A CA 1
ATOM 757 C C . ARG A 1 97 ? -8.018 0.589 26.332 1.00 75.56 97 ARG A C 1
ATOM 759 O O . ARG A 1 97 ? -8.897 0.498 27.186 1.00 75.56 97 ARG A O 1
ATOM 766 N N . ARG A 1 98 ? -6.744 0.261 26.588 1.00 67.94 98 ARG A N 1
ATOM 767 C CA . ARG A 1 98 ? -6.265 -0.198 27.906 1.00 67.94 98 ARG A CA 1
ATOM 768 C C . ARG A 1 98 ? -6.324 0.902 28.966 1.00 67.94 98 ARG A C 1
ATOM 770 O O . ARG A 1 98 ? -6.706 0.606 30.094 1.00 67.94 98 ARG A O 1
ATOM 777 N N . LYS A 1 99 ? -5.987 2.153 28.627 1.00 62.34 99 LYS A N 1
ATOM 778 C CA . LYS A 1 99 ? -6.086 3.286 29.566 1.00 62.34 99 LYS A CA 1
ATOM 779 C C . LYS A 1 99 ? -7.528 3.522 30.013 1.00 62.34 99 LYS A C 1
ATOM 781 O O . LYS A 1 99 ? -7.757 3.639 31.209 1.00 62.34 99 LYS A O 1
ATOM 786 N N . THR A 1 100 ? -8.488 3.488 29.088 1.00 62.16 100 THR A N 1
ATOM 787 C CA . THR A 1 100 ? -9.913 3.635 29.426 1.00 62.16 100 THR A CA 1
ATOM 788 C C . THR A 1 100 ? -10.391 2.535 30.376 1.00 62.16 100 THR A C 1
ATOM 790 O O . THR A 1 100 ? -11.142 2.815 31.298 1.00 62.16 100 THR A O 1
ATOM 793 N N . LEU A 1 101 ? -9.926 1.291 30.205 1.00 59.78 101 LEU A N 1
ATOM 794 C CA . LEU A 1 101 ? -10.298 0.175 31.085 1.00 59.78 101 LEU A CA 1
ATOM 795 C C . LEU A 1 101 ? -9.667 0.260 32.483 1.00 59.78 101 LEU A C 1
ATOM 797 O O . LEU A 1 101 ? -10.299 -0.142 33.452 1.00 59.78 101 LEU A O 1
ATOM 801 N N . LYS A 1 102 ? -8.438 0.778 32.598 1.00 59.94 102 LYS A N 1
ATOM 802 C CA . LYS A 1 102 ? -7.707 0.857 33.877 1.00 59.94 102 LYS A CA 1
ATOM 803 C C . LYS A 1 102 ? -8.195 1.989 34.793 1.00 59.94 102 LYS A C 1
ATOM 805 O O . LYS A 1 102 ? -7.827 2.029 35.958 1.00 59.94 102 LYS A O 1
ATOM 810 N N . GLU A 1 103 ? -8.998 2.910 34.268 1.00 65.31 103 GLU A N 1
ATOM 811 C CA . GLU A 1 103 ? -9.528 4.062 35.004 1.00 65.31 103 GLU A CA 1
ATOM 812 C C . GLU A 1 103 ? -10.853 3.751 35.733 1.00 65.31 103 GLU A C 1
ATOM 814 O O . GLU A 1 103 ? -11.418 4.621 36.397 1.00 65.31 103 GLU A O 1
ATOM 819 N N . PHE A 1 104 ? -11.386 2.536 35.598 1.00 72.25 104 PHE A N 1
ATOM 820 C CA . PHE A 1 104 ? -12.545 2.060 36.353 1.00 72.25 104 PHE A CA 1
ATOM 821 C C . PHE A 1 104 ? -12.078 1.297 37.596 1.00 72.25 104 PHE A C 1
ATOM 823 O O . PHE A 1 104 ? -11.102 0.549 37.536 1.00 72.25 104 PHE A O 1
ATOM 830 N N . SER A 1 105 ? -12.774 1.476 38.723 1.00 73.94 105 SER A N 1
ATOM 831 C CA . SER A 1 105 ? -12.571 0.608 39.895 1.00 73.94 105 SER A CA 1
ATOM 832 C C . SER A 1 105 ? -12.834 -0.859 39.515 1.00 73.94 105 SER A C 1
ATOM 834 O O . SER A 1 105 ? -13.590 -1.110 38.575 1.00 73.94 105 SER A O 1
ATOM 836 N N . GLY A 1 106 ? -12.265 -1.830 40.239 1.00 78.69 106 GLY A N 1
ATOM 837 C CA . GLY A 1 106 ? -12.488 -3.262 39.968 1.00 78.69 106 GLY A CA 1
ATOM 838 C C . GLY A 1 106 ? -13.979 -3.611 39.837 1.00 78.69 106 GLY A C 1
ATOM 839 O O . GLY A 1 106 ? -14.383 -4.231 38.857 1.00 78.69 106 GLY A O 1
ATOM 840 N N . GLU A 1 107 ? -14.807 -3.074 40.738 1.00 83.00 107 GLU A N 1
ATOM 841 C CA . GLU A 1 107 ? -16.272 -3.224 40.718 1.00 83.00 107 GLU A CA 1
ATOM 842 C C . GLU A 1 107 ? -16.930 -2.582 39.478 1.00 83.00 107 GLU A C 1
ATOM 844 O O . GLU A 1 107 ? -17.833 -3.150 38.868 1.00 83.00 107 GLU A O 1
ATOM 849 N N . GLU A 1 108 ? -16.467 -1.398 39.061 1.00 85.81 108 GLU A N 1
ATOM 850 C CA . GLU A 1 108 ? -17.000 -0.689 37.888 1.00 85.81 108 GLU A CA 1
ATOM 851 C C . GLU A 1 108 ? -16.692 -1.449 36.591 1.00 85.81 108 GLU A C 1
ATOM 853 O O . GLU A 1 108 ? -17.542 -1.545 35.704 1.00 85.81 108 GLU A O 1
ATOM 858 N N . ALA A 1 109 ? -15.486 -2.010 36.484 1.00 86.06 109 ALA A N 1
ATOM 859 C CA . ALA A 1 109 ? -15.070 -2.797 35.331 1.00 86.06 109 ALA A CA 1
ATOM 860 C C . ALA A 1 109 ? -15.889 -4.091 35.196 1.00 86.06 109 ALA A C 1
ATOM 862 O O . ALA A 1 109 ? -16.271 -4.456 34.081 1.00 86.06 109 ALA A O 1
ATOM 863 N N . GLU A 1 110 ? -16.198 -4.760 36.310 1.00 88.19 110 GLU A N 1
ATOM 864 C CA . GLU A 1 110 ? -17.043 -5.959 36.317 1.00 88.19 110 GLU A CA 1
ATOM 865 C C . GLU A 1 110 ? -18.486 -5.659 35.900 1.00 88.19 110 GLU A C 1
ATOM 867 O O . GLU A 1 110 ? -19.038 -6.377 35.061 1.00 88.19 110 GLU A O 1
ATOM 872 N N . ILE A 1 111 ? -19.073 -4.565 36.399 1.00 89.12 111 ILE A N 1
ATOM 873 C CA . ILE A 1 111 ? -20.415 -4.119 35.993 1.00 89.12 111 ILE A CA 1
ATOM 874 C C . ILE A 1 111 ? -20.447 -3.822 34.487 1.00 89.12 111 ILE A C 1
ATOM 876 O O . ILE A 1 111 ? -21.332 -4.301 33.777 1.00 89.12 111 ILE A O 1
ATOM 880 N N . LEU A 1 112 ? -19.464 -3.083 33.962 1.00 89.19 112 LEU A N 1
ATOM 881 C CA . LEU A 1 112 ? -19.386 -2.765 32.530 1.00 89.19 112 LEU A CA 1
ATOM 882 C C . LEU A 1 112 ? -19.184 -4.012 31.661 1.00 89.19 112 LEU A C 1
ATOM 884 O O . LEU A 1 112 ? -19.764 -4.106 30.575 1.00 89.19 112 LEU A O 1
ATOM 888 N N . LYS A 1 113 ? -18.375 -4.972 32.125 1.00 89.62 113 LYS A N 1
ATOM 889 C CA . LYS A 1 113 ? -18.181 -6.256 31.445 1.00 89.62 113 LYS A CA 1
ATOM 890 C C . LYS A 1 113 ? -19.499 -7.026 31.366 1.00 89.62 113 LYS A C 1
ATOM 892 O O . LYS A 1 113 ? -19.861 -7.471 30.281 1.00 89.62 113 LYS A O 1
ATOM 897 N N . TYR A 1 114 ? -20.243 -7.092 32.469 1.00 91.06 114 TYR A N 1
ATOM 898 C CA . TYR A 1 114 ? -21.541 -7.760 32.515 1.00 91.06 114 TYR A CA 1
ATOM 899 C C . TYR A 1 114 ? -22.576 -7.104 31.589 1.00 91.06 114 TYR A C 1
ATOM 901 O O . TYR A 1 114 ? -23.240 -7.794 30.816 1.00 91.06 114 TYR A O 1
ATOM 909 N N . ILE A 1 115 ? -22.668 -5.767 31.584 1.00 91.19 115 ILE A N 1
ATOM 910 C CA . ILE A 1 115 ? -23.583 -5.050 30.679 1.00 91.19 115 ILE A CA 1
ATOM 911 C C . ILE A 1 115 ? -23.219 -5.321 29.212 1.00 91.19 115 ILE A C 1
ATOM 913 O O . ILE A 1 115 ? -24.105 -5.527 28.384 1.00 91.19 115 ILE A O 1
ATOM 917 N N . ARG A 1 116 ? -21.922 -5.385 28.879 1.00 90.56 116 ARG A N 1
ATOM 918 C CA . ARG A 1 116 ? -21.456 -5.711 27.524 1.00 90.56 116 ARG A CA 1
ATOM 919 C C . ARG A 1 116 ? -21.793 -7.150 27.118 1.00 90.56 116 ARG A C 1
ATOM 921 O O . ARG A 1 116 ? -22.231 -7.355 25.991 1.00 90.56 116 ARG A O 1
ATOM 928 N N . GLU A 1 117 ? -21.628 -8.120 28.016 1.00 91.25 117 GLU A N 1
ATOM 929 C CA . GLU A 1 117 ? -21.976 -9.532 27.774 1.00 91.25 117 GLU A CA 1
ATOM 930 C C . GLU A 1 117 ? -23.481 -9.737 27.538 1.00 91.25 117 GLU A C 1
ATOM 932 O O . GLU A 1 117 ? -23.870 -10.601 26.757 1.00 91.25 117 GLU A O 1
ATOM 937 N N . ARG A 1 118 ? -24.337 -8.904 28.144 1.00 91.06 118 ARG A N 1
ATOM 938 C CA . ARG A 1 118 ? -25.804 -8.941 27.983 1.00 91.06 118 ARG A CA 1
ATOM 939 C C . ARG A 1 118 ? -26.323 -8.127 26.787 1.00 91.06 118 ARG A C 1
ATOM 941 O O . ARG A 1 118 ? -27.521 -7.885 26.674 1.00 91.06 118 ARG A O 1
ATOM 948 N N . GLY A 1 119 ? -25.441 -7.710 25.875 1.00 88.88 119 GLY A N 1
ATOM 949 C CA . GLY A 1 119 ? -25.821 -6.971 24.666 1.00 88.88 119 GLY A CA 1
ATOM 950 C C . GLY A 1 119 ? -25.966 -5.461 24.869 1.00 88.88 119 GLY A C 1
ATOM 951 O O . GLY A 1 119 ? -26.648 -4.800 24.093 1.00 88.88 119 GLY A O 1
ATOM 952 N N . GLY A 1 120 ? -25.335 -4.903 25.905 1.00 89.62 120 GLY A N 1
ATOM 953 C CA . GLY A 1 120 ? -25.232 -3.459 26.117 1.00 89.62 120 GLY A CA 1
ATOM 954 C C . GLY A 1 120 ? -26.410 -2.812 26.839 1.00 89.62 120 GLY A C 1
ATOM 955 O O . GLY A 1 120 ? -26.400 -1.597 26.997 1.00 89.62 120 GLY A O 1
ATOM 956 N N . ARG A 1 121 ? -27.392 -3.592 27.304 1.00 91.94 121 ARG A N 1
ATOM 957 C CA . ARG A 1 121 ? -28.572 -3.118 28.042 1.00 91.94 121 ARG A CA 1
ATOM 958 C C . ARG A 1 121 ? -28.930 -4.092 29.158 1.00 91.94 121 ARG A C 1
ATOM 960 O O . ARG A 1 121 ? -29.009 -5.292 28.913 1.00 91.94 121 ARG A O 1
ATOM 967 N N . VAL A 1 122 ? -29.126 -3.594 30.375 1.00 94.69 122 VAL A N 1
ATOM 968 C CA . VAL A 1 122 ? -29.434 -4.422 31.552 1.00 94.69 122 VAL A CA 1
ATOM 969 C C . VAL A 1 122 ? -30.363 -3.666 32.500 1.00 94.69 122 VAL A C 1
ATOM 971 O O . VAL A 1 122 ? -30.234 -2.457 32.680 1.00 94.69 122 VAL A O 1
ATOM 974 N N . LEU A 1 123 ? -31.300 -4.372 33.131 1.00 93.00 123 LEU A N 1
ATOM 975 C CA . LEU A 1 123 ? -32.155 -3.810 34.179 1.00 93.00 123 LEU A CA 1
ATOM 976 C C . LEU A 1 123 ? -31.365 -3.608 35.480 1.00 93.00 123 LEU A C 1
ATOM 978 O O . LEU A 1 123 ? -30.562 -4.447 35.877 1.00 93.00 123 LEU A O 1
ATOM 982 N N . GLU A 1 124 ? -31.644 -2.535 36.219 1.00 91.00 124 GLU A N 1
ATOM 983 C CA . GLU A 1 124 ? -31.028 -2.304 37.536 1.00 91.00 124 GLU A CA 1
ATOM 984 C C . GLU A 1 124 ? -31.307 -3.467 38.510 1.00 91.00 124 GLU A C 1
ATOM 986 O O . GLU A 1 124 ? -30.484 -3.778 39.370 1.00 91.00 124 GLU A O 1
ATOM 991 N N . ALA A 1 125 ? -32.455 -4.136 38.359 1.00 90.25 125 ALA A N 1
ATOM 992 C CA . ALA A 1 125 ? -32.783 -5.346 39.105 1.00 90.25 125 ALA A CA 1
ATOM 993 C C . ALA A 1 125 ? -31.822 -6.508 38.784 1.00 90.25 125 ALA A C 1
ATOM 995 O O . ALA A 1 125 ? -31.289 -7.110 39.712 1.00 90.25 125 ALA A O 1
ATOM 996 N N . GLU A 1 126 ? -31.516 -6.752 37.504 1.00 90.94 126 GLU A N 1
ATOM 997 C CA . GLU A 1 126 ? -30.568 -7.797 37.081 1.00 90.94 126 GLU A CA 1
ATOM 998 C C . GLU A 1 126 ? -29.148 -7.524 37.595 1.00 90.94 126 GLU A C 1
ATOM 1000 O O . GLU A 1 126 ? -28.459 -8.436 38.051 1.00 90.94 126 GLU A O 1
ATOM 1005 N N . LEU A 1 127 ? -28.712 -6.257 37.591 1.00 91.50 127 LEU A N 1
ATOM 1006 C CA . LEU A 1 127 ? -27.431 -5.875 38.196 1.00 91.50 127 LEU A CA 1
ATOM 1007 C C . LEU A 1 127 ? -27.400 -6.193 39.696 1.00 91.50 127 LEU A C 1
ATOM 1009 O O . LEU A 1 127 ? -26.381 -6.633 40.221 1.00 91.50 127 LEU A O 1
ATOM 1013 N N . ARG A 1 128 ? -28.518 -6.005 40.398 1.00 88.94 128 ARG A N 1
ATOM 1014 C CA . ARG A 1 128 ? -28.608 -6.288 41.833 1.00 88.94 128 ARG A CA 1
ATOM 1015 C C . ARG A 1 128 ? -28.565 -7.783 42.139 1.00 88.94 128 ARG A C 1
ATOM 1017 O O . ARG A 1 128 ? -27.951 -8.169 43.127 1.00 88.94 128 ARG A O 1
ATOM 1024 N N . GLU A 1 129 ? -29.182 -8.605 41.298 1.00 90.19 129 GLU A N 1
ATOM 1025 C CA . GLU A 1 129 ? -29.121 -10.065 41.422 1.00 90.19 129 GLU A CA 1
ATOM 1026 C C . GLU A 1 129 ? -27.715 -10.598 41.142 1.00 90.19 129 GLU A C 1
ATOM 1028 O O . GLU A 1 129 ? -27.236 -11.487 41.845 1.00 90.19 129 GLU A O 1
ATOM 1033 N N . ARG A 1 130 ? -27.021 -10.035 40.144 1.00 90.56 130 ARG A N 1
ATOM 1034 C CA . ARG A 1 130 ? -25.678 -10.493 39.770 1.00 90.56 130 ARG A CA 1
ATOM 1035 C C . ARG A 1 130 ? -24.597 -10.094 40.774 1.00 90.56 130 ARG A C 1
ATOM 1037 O O . ARG A 1 130 ? -23.633 -10.838 40.947 1.00 90.56 130 ARG A O 1
ATOM 1044 N N . PHE A 1 131 ? -24.750 -8.944 41.425 1.00 90.06 131 PHE A N 1
ATOM 1045 C CA . PHE A 1 131 ? -23.767 -8.384 42.353 1.00 90.06 131 PHE A CA 1
ATOM 1046 C C . PHE A 1 131 ? -24.357 -8.246 43.772 1.00 90.06 131 PHE A C 1
ATOM 1048 O O . PHE A 1 131 ? -24.502 -7.128 44.271 1.00 90.06 131 PHE A O 1
ATOM 1055 N N . PRO A 1 132 ? -24.679 -9.363 44.461 1.00 87.88 132 PRO A N 1
ATOM 1056 C CA . PRO A 1 132 ? -25.341 -9.328 45.770 1.00 87.88 132 PRO A CA 1
ATOM 1057 C C . PRO A 1 132 ? -24.448 -8.760 46.884 1.00 87.88 132 PRO A C 1
ATOM 1059 O O . PRO A 1 132 ? -24.947 -8.332 47.920 1.00 87.88 132 PRO A O 1
ATOM 1062 N N . HIS A 1 133 ? -23.129 -8.731 46.670 1.00 88.75 133 HIS A N 1
ATOM 1063 C CA . HIS A 1 133 ? -22.156 -8.164 47.603 1.00 88.75 133 HIS A CA 1
ATOM 1064 C C . HIS A 1 133 ? -22.168 -6.625 47.634 1.00 88.75 133 HIS A C 1
ATOM 1066 O O . HIS A 1 133 ? -21.612 -6.038 48.560 1.00 88.75 133 HIS A O 1
ATOM 1072 N N . ILE A 1 134 ? -22.801 -5.960 46.657 1.00 88.19 134 ILE A N 1
ATOM 1073 C CA . ILE A 1 134 ? -22.866 -4.496 46.578 1.00 88.19 134 ILE A CA 1
ATOM 1074 C C . ILE A 1 134 ? -24.212 -4.006 47.142 1.00 88.19 134 ILE A C 1
ATOM 1076 O O . ILE A 1 134 ? -25.269 -4.316 46.587 1.00 88.19 134 ILE A O 1
ATOM 1080 N N . PRO A 1 135 ? -24.216 -3.167 48.196 1.00 90.75 135 PRO A N 1
ATOM 1081 C CA . PRO A 1 135 ? -25.442 -2.568 48.715 1.00 90.75 135 PRO A CA 1
ATOM 1082 C C . PRO A 1 135 ? -26.175 -1.711 47.673 1.00 90.75 135 PRO A C 1
ATOM 1084 O O . PRO A 1 135 ? -25.562 -1.052 46.831 1.00 90.75 135 PRO A O 1
ATOM 1087 N N . ARG A 1 136 ? -27.506 -1.624 47.779 1.00 85.69 136 ARG A N 1
ATOM 1088 C CA . ARG A 1 136 ? -28.374 -0.916 46.815 1.00 85.69 136 ARG A CA 1
ATOM 1089 C C . ARG A 1 136 ? -27.983 0.551 46.578 1.00 85.69 136 ARG A C 1
ATOM 1091 O O . ARG A 1 136 ? -27.985 1.011 45.439 1.00 85.69 136 ARG A O 1
ATOM 1098 N N . THR A 1 137 ? -27.632 1.282 47.634 1.00 88.38 137 THR A N 1
ATOM 1099 C CA . THR A 1 137 ? -27.200 2.689 47.553 1.00 88.38 137 THR A CA 1
ATOM 1100 C C . THR A 1 137 ? -25.815 2.835 46.920 1.00 88.38 137 THR A C 1
ATOM 1102 O O . THR A 1 137 ? -25.591 3.772 46.150 1.00 88.38 137 THR A O 1
ATOM 1105 N N . SER A 1 138 ? -24.902 1.895 47.186 1.00 90.50 138 SER A N 1
ATOM 1106 C CA . SER A 1 138 ? -23.573 1.834 46.567 1.00 90.50 138 SER A CA 1
ATOM 1107 C C . SER A 1 138 ? -23.664 1.534 45.072 1.00 90.50 138 SER A C 1
ATOM 1109 O O . SER A 1 138 ? -23.053 2.247 44.281 1.00 90.50 138 SER A O 1
ATOM 1111 N N . MET A 1 139 ? -24.506 0.574 44.671 1.00 90.75 139 MET A N 1
ATOM 1112 C CA . MET A 1 139 ? -24.779 0.261 43.263 1.00 90.75 139 MET A CA 1
ATOM 1113 C C . MET A 1 139 ? -25.290 1.495 42.512 1.00 90.75 139 MET A C 1
ATOM 1115 O O . MET A 1 139 ? -24.774 1.853 41.454 1.00 90.75 139 MET A O 1
ATOM 1119 N N . TRP A 1 140 ? -26.251 2.216 43.096 1.00 91.75 140 TRP A N 1
ATOM 1120 C CA . TRP A 1 140 ? -26.764 3.446 42.497 1.00 91.75 140 TRP A CA 1
ATOM 1121 C C . TRP A 1 140 ? -25.688 4.534 42.360 1.00 91.75 140 TRP A C 1
ATOM 1123 O O . TRP A 1 140 ? -25.608 5.204 41.329 1.00 91.75 140 TRP A O 1
ATOM 1133 N N . ARG A 1 141 ? -24.808 4.685 43.363 1.00 91.19 141 ARG A N 1
ATOM 1134 C CA . ARG A 1 141 ? -23.653 5.599 43.289 1.00 91.19 141 ARG A CA 1
ATOM 1135 C C . ARG A 1 141 ? -22.677 5.211 42.176 1.00 91.19 141 ARG A C 1
ATOM 1137 O O . ARG A 1 141 ? -22.169 6.110 41.508 1.00 91.19 141 ARG A O 1
ATOM 1144 N N . LEU A 1 142 ? -22.424 3.917 41.968 1.00 91.12 142 LEU A N 1
ATOM 1145 C CA . LEU A 1 142 ? -21.571 3.416 40.884 1.00 91.12 142 LEU A CA 1
ATOM 1146 C C . LEU A 1 142 ? -22.188 3.712 39.514 1.00 91.12 142 LEU A C 1
ATOM 1148 O O . LEU A 1 142 ? -21.532 4.327 38.675 1.00 91.12 142 LEU A O 1
ATOM 1152 N N . ILE A 1 143 ? -23.467 3.379 39.316 1.00 91.88 143 ILE A N 1
ATOM 1153 C CA . ILE A 1 143 ? -24.195 3.645 38.064 1.00 91.88 143 ILE A CA 1
ATOM 1154 C C . ILE A 1 143 ? -24.190 5.146 37.745 1.00 91.88 143 ILE A C 1
ATOM 1156 O O . ILE A 1 143 ? -23.832 5.538 36.636 1.00 91.88 143 ILE A O 1
ATOM 1160 N N . ARG A 1 144 ? -24.499 6.008 38.724 1.00 92.31 144 ARG A N 1
ATOM 1161 C CA . ARG A 1 144 ? -24.463 7.470 38.537 1.00 92.31 144 ARG A CA 1
ATOM 1162 C C . ARG A 1 144 ? -23.067 7.999 38.222 1.00 92.31 144 ARG A C 1
ATOM 1164 O O . ARG A 1 144 ? -22.936 8.961 37.467 1.00 92.31 144 ARG A O 1
ATOM 1171 N N . ARG A 1 145 ? -22.010 7.395 38.773 1.00 90.69 145 ARG A N 1
ATOM 1172 C CA . ARG A 1 145 ? -20.628 7.769 38.445 1.00 90.69 145 ARG A CA 1
ATOM 1173 C C . ARG A 1 145 ? -20.270 7.377 37.012 1.00 90.69 145 ARG A C 1
ATOM 1175 O O . ARG A 1 145 ? -19.687 8.192 36.301 1.00 90.69 145 ARG A O 1
ATOM 1182 N N . LEU A 1 146 ? -20.645 6.173 36.581 1.00 90.25 146 LEU A N 1
ATOM 1183 C CA . LEU A 1 146 ? -20.464 5.710 35.203 1.00 90.25 146 LEU A CA 1
ATOM 1184 C C . LEU A 1 146 ? -21.249 6.576 34.205 1.00 90.25 146 LEU A C 1
ATOM 1186 O O . LEU A 1 146 ? -20.730 6.916 33.142 1.00 90.25 146 LEU A O 1
ATOM 1190 N N . GLU A 1 147 ? -22.462 6.991 34.571 1.00 91.38 147 GLU A N 1
ATOM 1191 C CA . GLU A 1 147 ? -23.290 7.902 33.776 1.00 91.38 147 GLU A CA 1
ATOM 1192 C C . GLU A 1 147 ? -22.650 9.290 33.664 1.00 91.38 147 GLU A C 1
ATOM 1194 O O . GLU A 1 147 ? -22.526 9.831 32.566 1.00 91.38 147 GLU A O 1
ATOM 1199 N N . LYS A 1 148 ? -22.139 9.841 34.774 1.00 90.50 148 LYS A N 1
ATOM 1200 C CA . LYS A 1 148 ? -21.419 11.126 34.776 1.00 90.50 148 LYS A CA 1
ATOM 1201 C C . LYS A 1 148 ? -20.147 11.092 33.917 1.00 90.50 148 LYS A C 1
ATOM 1203 O O . LYS A 1 148 ? -19.778 12.110 33.342 1.00 90.50 148 LYS A O 1
ATOM 1208 N N . ARG A 1 149 ? -19.488 9.932 33.812 1.00 87.88 149 ARG A N 1
ATOM 1209 C CA . ARG A 1 149 ? -18.333 9.703 32.920 1.00 87.88 149 ARG A CA 1
ATOM 1210 C C . ARG A 1 149 ? -18.735 9.477 31.456 1.00 87.88 149 ARG A C 1
ATOM 1212 O O . ARG A 1 149 ? -17.858 9.324 30.614 1.00 87.88 149 ARG A O 1
ATOM 1219 N N . GLY A 1 150 ? -20.034 9.450 31.147 1.00 87.25 150 GLY A N 1
ATOM 1220 C CA . GLY A 1 150 ? -20.556 9.271 29.793 1.00 87.25 150 GLY A CA 1
ATOM 1221 C C . GLY A 1 150 ? -20.447 7.844 29.256 1.00 87.25 150 GLY A C 1
ATOM 1222 O O . GLY A 1 150 ? -20.503 7.663 28.045 1.00 87.25 150 GLY A O 1
ATOM 1223 N N . VAL A 1 151 ? -20.274 6.851 30.133 1.00 89.38 151 VAL A N 1
ATOM 1224 C CA . VAL A 1 151 ? -20.053 5.441 29.756 1.00 89.38 151 VAL A CA 1
ATOM 1225 C C . VAL A 1 151 ? -21.370 4.674 29.648 1.00 89.38 151 VAL A C 1
ATOM 1227 O O . VAL A 1 151 ? -21.504 3.773 28.825 1.00 89.38 151 VAL A O 1
ATOM 1230 N N . VAL A 1 152 ? -22.345 5.033 30.485 1.00 92.19 152 VAL A N 1
ATOM 1231 C CA . VAL A 1 152 ? -23.684 4.432 30.509 1.00 92.19 152 VAL A CA 1
ATOM 1232 C C . VAL A 1 152 ? -24.761 5.513 30.503 1.00 92.19 152 VAL A C 1
ATOM 1234 O O . VAL A 1 152 ? -24.509 6.651 30.895 1.00 92.19 152 VAL A O 1
ATOM 1237 N N . GLN A 1 153 ? -25.968 5.152 30.090 1.00 93.56 153 GLN A N 1
ATOM 1238 C CA . GLN A 1 153 ? -27.170 5.970 30.165 1.00 93.56 153 GLN A CA 1
ATOM 1239 C C . GLN A 1 153 ? -28.235 5.225 30.973 1.00 93.56 153 GLN A C 1
ATOM 1241 O O . GLN A 1 153 ? -28.490 4.048 30.722 1.00 93.56 153 GLN A O 1
ATOM 1246 N N . VAL A 1 154 ? -28.876 5.906 31.928 1.00 93.56 154 VAL A N 1
ATOM 1247 C CA . VAL A 1 154 ? -30.010 5.338 32.667 1.00 93.56 154 VAL A CA 1
ATOM 1248 C C . VAL A 1 154 ? -31.316 5.831 32.052 1.00 93.56 154 VAL A C 1
ATOM 1250 O O . VAL A 1 154 ? 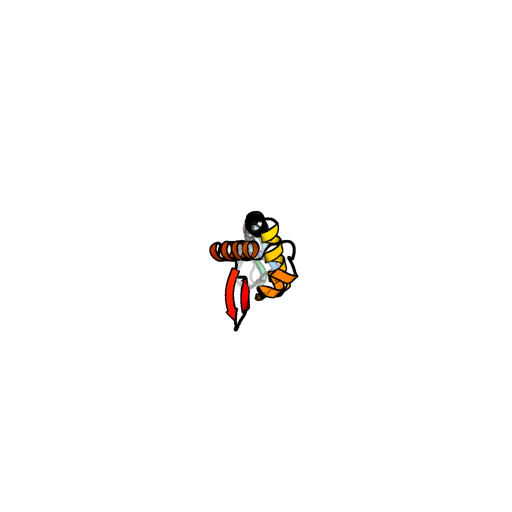-31.564 7.033 31.966 1.00 93.56 154 VAL A O 1
ATOM 1253 N N . ARG A 1 155 ? -32.176 4.902 31.634 1.00 92.62 155 ARG A N 1
ATOM 1254 C CA . ARG A 1 155 ? -33.526 5.187 31.133 1.00 92.62 155 ARG A CA 1
ATOM 1255 C C . ARG A 1 155 ? -34.556 4.496 32.010 1.00 92.62 155 ARG A C 1
ATOM 1257 O O . ARG A 1 155 ? -34.385 3.343 32.389 1.00 92.62 155 ARG A O 1
ATOM 1264 N N . LYS A 1 156 ? -35.652 5.181 32.322 1.00 90.94 156 LYS A N 1
ATOM 1265 C CA . LYS A 1 156 ? -36.774 4.566 33.036 1.00 90.94 156 LYS A CA 1
ATOM 1266 C C . LYS A 1 156 ? -37.703 3.905 32.022 1.00 90.94 156 LYS A C 1
ATOM 1268 O O . LYS A 1 156 ? -38.261 4.594 31.174 1.00 90.94 156 LYS A O 1
ATOM 1273 N N . VAL A 1 157 ? -37.866 2.588 32.112 1.00 91.06 157 VAL A N 1
ATOM 1274 C CA . VAL A 1 157 ? -38.773 1.810 31.259 1.00 91.06 157 VAL A CA 1
ATOM 1275 C C . VAL A 1 157 ? -39.815 1.156 32.166 1.00 91.06 157 VAL A C 1
ATOM 1277 O O . VAL A 1 157 ? -39.527 0.225 32.917 1.00 91.06 157 VAL A O 1
ATOM 1280 N N . GLY A 1 158 ? -41.032 1.707 32.153 1.00 88.94 158 GLY A N 1
ATOM 1281 C CA . GLY A 1 158 ? -42.111 1.300 33.055 1.00 88.94 158 GLY A CA 1
ATOM 1282 C C . GLY A 1 158 ? -41.795 1.599 34.527 1.00 88.94 158 GLY A C 1
ATOM 1283 O O . GLY A 1 158 ? -41.563 2.749 34.908 1.00 88.94 158 GLY A O 1
ATOM 1284 N N . LEU A 1 159 ? -41.794 0.553 35.360 1.00 88.12 159 LEU A N 1
ATOM 1285 C CA . LEU A 1 159 ? -41.502 0.630 36.800 1.00 88.12 159 LEU A CA 1
ATOM 1286 C C . LEU A 1 159 ? -40.022 0.391 37.141 1.00 88.12 159 LEU A C 1
ATOM 1288 O O . LEU A 1 159 ? -39.655 0.437 38.314 1.00 88.12 159 LEU A O 1
ATOM 1292 N N . GLN A 1 160 ? -39.175 0.132 36.142 1.00 90.25 160 GLN A N 1
ATOM 1293 C CA . GLN A 1 160 ? -37.779 -0.245 36.347 1.00 90.25 160 GLN A CA 1
ATOM 1294 C C . GLN A 1 160 ? -36.823 0.714 35.637 1.00 90.25 160 GLN A C 1
ATOM 1296 O O . GLN A 1 160 ? -37.165 1.364 34.647 1.00 90.25 160 GLN A O 1
ATOM 1301 N N . ASN A 1 161 ? -35.602 0.796 36.158 1.00 92.31 161 ASN A N 1
ATOM 1302 C CA . ASN A 1 161 ? -34.516 1.523 35.519 1.00 92.31 161 ASN A CA 1
ATOM 1303 C C . ASN A 1 161 ? -33.709 0.552 34.652 1.00 92.31 161 ASN A C 1
ATOM 1305 O O . ASN A 1 161 ? -33.299 -0.510 35.121 1.00 92.31 161 ASN A O 1
ATOM 1309 N N . VAL A 1 162 ? -33.473 0.930 33.402 1.00 94.12 162 VAL A N 1
ATOM 1310 C CA . VAL A 1 162 ? -32.603 0.239 32.450 1.00 94.12 162 VAL A CA 1
ATOM 1311 C C . VAL A 1 162 ? -31.304 1.026 32.347 1.00 94.12 162 VAL A C 1
ATOM 1313 O O . VAL A 1 162 ? -31.322 2.249 32.205 1.00 94.12 162 VAL A O 1
ATOM 1316 N N . VAL A 1 163 ? -30.182 0.323 32.423 1.00 93.94 163 VAL A N 1
ATOM 1317 C CA . VAL A 1 163 ? -28.838 0.860 32.231 1.00 93.94 163 VAL A CA 1
ATOM 1318 C C . VAL A 1 163 ? -28.322 0.368 30.882 1.00 93.94 163 VAL A C 1
ATOM 1320 O O . VAL A 1 163 ? -28.234 -0.838 30.650 1.00 93.94 163 VAL A O 1
ATOM 1323 N N . GLU A 1 164 ? -27.982 1.297 29.996 1.00 93.88 164 GLU A N 1
ATOM 1324 C CA . GLU A 1 164 ? -27.485 1.015 28.645 1.00 93.88 164 GLU A CA 1
ATOM 1325 C C . GLU A 1 164 ? -26.063 1.560 28.471 1.00 93.88 164 GLU A C 1
ATOM 1327 O O . GLU A 1 164 ? -25.744 2.628 28.990 1.00 93.88 164 GLU A O 1
ATOM 1332 N N . LEU A 1 165 ? -25.193 0.839 27.761 1.00 91.88 165 LEU A N 1
ATOM 1333 C CA . LEU A 1 165 ? -23.872 1.341 27.365 1.00 91.88 165 LEU A CA 1
ATOM 1334 C C . LEU A 1 165 ? -24.022 2.395 26.265 1.00 91.88 165 LEU A C 1
ATOM 1336 O O . LEU A 1 165 ? -24.824 2.222 25.347 1.00 91.88 165 LEU A O 1
ATOM 1340 N N . LYS A 1 166 ? -23.232 3.466 26.365 1.00 85.75 166 LYS A N 1
ATOM 1341 C CA . LYS A 1 166 ? -23.164 4.526 25.355 1.00 85.75 166 LYS A CA 1
ATOM 1342 C C . LYS A 1 166 ? -22.100 4.244 24.294 1.00 85.75 166 LYS A C 1
ATOM 1344 O O . LYS A 1 166 ? -21.081 3.594 24.629 1.00 85.75 166 LYS A O 1
#

Sequence (166 aa):
MEYGLWTLKVSTPFNTTIILSNATIIYINMAPEKIRSTDGGIELNLYPGEWEISYSYEAPAKPPAPHKPSDQLLYYAIVGACIICVSILAVLYIIRRRKTLKEFSGEEAEILKYIRERGGRVLEAELRERFPHIPRTSMWRLIRRLEKRGVVQVRKVGLQNVVELK

Secondary structure (DSSP, 8-state):
----EEEEEEEESS-EEEEEETEEEEEESS--SEEEEETTEEEEEEPSEEEEEEEEE-PPPPPPPP----THHHHHHHHHHHHHHHHHHHHHHHHHHHHHHHTS-HHHHHHHHHHHHTTSEEEHHHHHHH-TTS-HHHHHHHHHHHHHTTSEEEEEETTEEEEEE-

Solvent-accessible surface area (backbone atoms only — not comparable to full-atom values): 9709 Å² total; per-residue (Å²): 133,88,74,63,77,43,74,49,76,48,76,34,90,48,76,41,78,47,78,38,68,54,45,47,82,76,44,61,78,67,87,58,83,44,80,45,82,52,106,58,28,38,37,37,34,34,63,58,43,83,44,44,40,29,33,34,63,68,72,77,76,74,71,78,72,76,81,71,77,69,65,61,63,60,51,53,52,52,54,52,51,51,52,53,53,52,51,52,51,51,50,51,50,51,53,52,55,51,53,65,58,68,74,41,54,75,69,54,44,52,53,52,51,51,32,52,76,59,74,31,47,40,43,55,66,57,54,47,68,74,40,71,90,53,53,72,72,57,49,51,53,50,53,52,50,39,34,75,71,61,50,32,45,81,45,77,58,90,95,43,49,33,42,28,60,102

Mean predicted aligned erro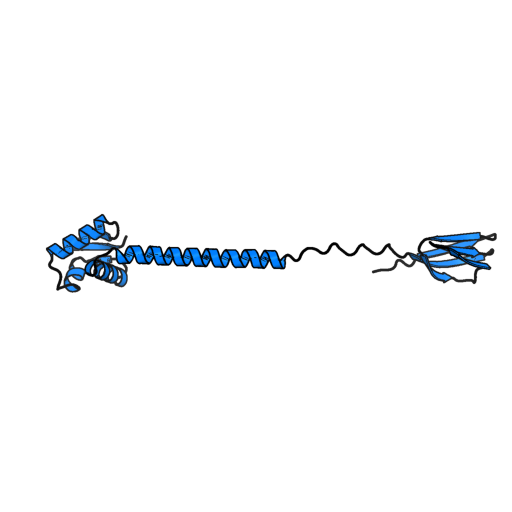r: 16.8 Å

pLDDT: mean 85.84, std 10.04, range [46.44, 95.5]

Nearest PDB structures (foldseek):
  1wq2-assembly1_B  TM=9.152E-01  e=1.549E-01  Nitratidesulfovibrio vulgaris
  1wq2-assembly1_A  TM=9.064E-01  e=1.306E-01  Nitratidesulfovibrio vulgaris
  2dk8-assembly1_A  TM=8.948E-01  e=1.640E-01  Mus musculus
  2hzt-assembly2_D  TM=9.271E-01  e=2.738E-01  Bacillus subtilis
  2l01-assembly1_B  TM=7.183E-01  e=1.695E+00  Phocaeicola vulgatus ATCC 8482

Radius of gyration: 47.51 Å; Cα contacts (8 Å, |Δi|>4): 191; chains: 1; bounding box: 80×22×119 Å